Protein AF-A0A2H4ZWC8-F1 (afdb_monomer)

Organism: NCBI:txid1932004

Radius of gyration: 25.04 Å; Cα contacts (8 Å, |Δi|>4): 93; chains: 1; bounding box: 58×25×67 Å

Solvent-accessible surface area (backbone atoms only — not comparable to full-atom values): 5627 Å² total; per-residue (Å²): 129,86,67,78,44,64,12,76,54,41,57,45,76,25,59,72,97,57,54,49,80,46,71,48,96,91,66,53,76,45,40,30,54,40,69,72,51,50,54,38,49,75,70,70,50,60,41,65,83,33,82,88,24,53,38,16,68,62,44,61,66,51,61,54,48,55,50,54,53,52,53,51,54,49,54,51,55,50,54,54,51,53,52,56,50,52,54,52,51,53,56,51,59,65,72,77,111

Secondary structure (DSSP, 8-state):
-PPPEE-TTT-PEEPTT-SEEEE-TTS-EEEESSHHHHHHHHTT--GGG-TTSHHHHHHHHHHHHHHHHHHHHHHHHHHHHHHHHHHHHHHHHHHT-

pLDDT: mean 85.41, std 13.08, range [50.0, 97.75]

Structure (mmCIF, N/CA/C/O backbone):
data_AF-A0A2H4ZWC8-F1
#
_entry.id   AF-A0A2H4ZWC8-F1
#
loop_
_atom_site.group_PDB
_atom_site.id
_atom_site.type_symbol
_atom_site.label_atom_id
_atom_site.label_alt_id
_atom_site.label_comp_id
_atom_site.label_asym_id
_atom_site.label_entity_id
_atom_site.label_seq_id
_atom_site.pdbx_PDB_ins_code
_atom_site.Cartn_x
_atom_site.Cartn_y
_atom_site.Cartn_z
_atom_site.occupancy
_atom_site.B_iso_or_equiv
_atom_site.auth_seq_id
_atom_site.auth_comp_id
_atom_site.auth_asym_id
_atom_site.auth_atom_id
_atom_site.pdbx_PDB_model_num
ATOM 1 N N . MET A 1 1 ? -21.021 -13.542 10.421 1.00 79.56 1 MET A N 1
ATOM 2 C CA . MET A 1 1 ? -19.579 -13.767 10.653 1.00 79.56 1 MET A CA 1
ATOM 3 C C . MET A 1 1 ? -18.823 -12.536 10.191 1.00 79.56 1 MET A C 1
ATOM 5 O O . MET A 1 1 ? -19.201 -12.009 9.145 1.00 79.56 1 MET A O 1
ATOM 9 N N . PRO A 1 2 ? -17.843 -12.047 10.969 1.00 84.62 2 PRO A N 1
ATOM 10 C CA . PRO A 1 2 ? -16.973 -10.967 10.521 1.00 84.62 2 PRO A CA 1
ATOM 11 C C . PRO A 1 2 ? -16.168 -11.437 9.306 1.00 84.62 2 PRO A C 1
ATOM 13 O O . PRO A 1 2 ? -15.780 -12.601 9.232 1.00 84.62 2 PRO A O 1
ATOM 16 N N . ARG A 1 3 ? -15.993 -10.550 8.327 1.00 86.56 3 ARG A N 1
ATOM 17 C CA . ARG A 1 3 ? -15.181 -10.817 7.138 1.00 86.56 3 ARG A CA 1
ATOM 18 C C . ARG A 1 3 ? -13.787 -10.265 7.401 1.00 86.56 3 ARG A C 1
ATOM 20 O O . ARG A 1 3 ? -13.687 -9.093 7.755 1.00 86.56 3 ARG A O 1
ATOM 27 N N . THR A 1 4 ? -12.766 -11.093 7.237 1.00 90.38 4 THR A N 1
ATOM 28 C CA . THR A 1 4 ? -11.376 -10.638 7.177 1.00 90.38 4 THR A CA 1
ATOM 29 C C . THR A 1 4 ? -11.118 -10.011 5.808 1.00 90.38 4 THR A C 1
ATOM 31 O O . THR A 1 4 ? -11.765 -10.363 4.815 1.00 90.38 4 THR A O 1
ATOM 34 N N . ARG A 1 5 ? -10.240 -9.014 5.777 1.00 92.38 5 ARG A N 1
ATOM 35 C CA . ARG A 1 5 ? -9.756 -8.352 4.564 1.00 92.38 5 ARG A CA 1
ATOM 36 C C . ARG A 1 5 ? -8.259 -8.176 4.702 1.00 92.38 5 ARG A C 1
ATOM 38 O O . ARG A 1 5 ? -7.791 -7.988 5.817 1.00 92.38 5 ARG A O 1
ATOM 45 N N . GLU A 1 6 ? -7.552 -8.176 3.591 1.00 95.44 6 GLU A N 1
ATOM 46 C CA . GLU A 1 6 ? -6.128 -7.875 3.569 1.00 95.44 6 GLU A CA 1
ATOM 47 C C . GLU A 1 6 ? -5.891 -6.359 3.520 1.00 95.44 6 GLU A C 1
ATOM 49 O O . GLU A 1 6 ? -6.735 -5.591 3.051 1.00 95.44 6 GLU A O 1
ATOM 54 N N . CYS A 1 7 ? -4.759 -5.926 4.063 1.00 96.12 7 CYS A N 1
ATOM 55 C CA . CYS A 1 7 ? -4.245 -4.574 3.930 1.00 96.12 7 CYS A CA 1
ATOM 56 C C . CYS A 1 7 ? -3.625 -4.403 2.546 1.00 96.12 7 CYS A C 1
ATOM 58 O O . CYS A 1 7 ? -2.576 -4.981 2.276 1.00 96.12 7 CYS A O 1
ATOM 60 N N . ASP A 1 8 ? -4.199 -3.511 1.740 1.00 95.69 8 ASP A N 1
ATOM 61 C CA . ASP A 1 8 ? -3.736 -3.211 0.378 1.00 95.69 8 ASP A CA 1
ATOM 62 C C . ASP A 1 8 ? -2.318 -2.587 0.348 1.00 95.69 8 ASP A C 1
ATOM 64 O O . ASP A 1 8 ? -1.760 -2.360 -0.720 1.00 95.69 8 ASP A O 1
ATOM 68 N N . TYR A 1 9 ? -1.738 -2.264 1.514 1.00 96.06 9 TYR A N 1
ATOM 69 C CA . TYR A 1 9 ? -0.375 -1.747 1.640 1.00 96.06 9 TYR A CA 1
ATOM 70 C C . TYR A 1 9 ? 0.620 -2.807 2.103 1.00 96.06 9 TYR A C 1
ATOM 72 O O . TYR A 1 9 ? 1.571 -3.088 1.397 1.00 96.06 9 TYR A O 1
ATOM 80 N N . CYS A 1 10 ? 0.462 -3.365 3.308 1.00 94.75 10 CYS A N 1
ATOM 81 C CA . CYS A 1 10 ? 1.486 -4.244 3.879 1.00 94.75 10 CYS A CA 1
ATOM 82 C C . CYS A 1 10 ? 1.223 -5.742 3.689 1.00 94.75 10 CYS A C 1
ATOM 84 O O . CYS A 1 10 ? 2.047 -6.521 4.161 1.00 94.75 10 CYS A O 1
ATOM 86 N N . GLY A 1 11 ? 0.085 -6.138 3.106 1.00 93.69 11 GLY A N 1
ATOM 87 C CA . GLY A 1 11 ? -0.298 -7.542 2.898 1.00 93.69 11 GLY A CA 1
ATOM 88 C C . GLY A 1 11 ? -0.810 -8.280 4.144 1.00 93.69 11 GLY A C 1
ATOM 89 O O . GLY A 1 11 ? -1.164 -9.447 4.069 1.00 93.69 11 GLY A O 1
ATOM 90 N N . ALA A 1 12 ? -0.874 -7.621 5.305 1.00 93.81 12 ALA A N 1
ATOM 91 C CA . ALA A 1 12 ? -1.356 -8.242 6.542 1.00 93.81 12 ALA A CA 1
ATOM 92 C C . ALA A 1 12 ? -2.892 -8.228 6.647 1.00 93.81 12 ALA A C 1
ATOM 94 O O . ALA A 1 12 ? -3.542 -7.287 6.186 1.00 93.81 12 ALA A O 1
ATOM 95 N N . ASP A 1 13 ? -3.474 -9.201 7.352 1.00 95.06 13 ASP A N 1
ATOM 96 C CA . ASP A 1 13 ? -4.906 -9.219 7.672 1.00 95.06 13 ASP A CA 1
ATOM 97 C C . ASP A 1 13 ? -5.337 -8.004 8.520 1.00 95.06 13 ASP A C 1
ATOM 99 O O . ASP A 1 13 ? -4.729 -7.652 9.535 1.00 95.06 13 ASP A O 1
ATOM 103 N N . ILE A 1 14 ? -6.449 -7.381 8.130 1.00 95.19 14 ILE A N 1
ATOM 104 C CA . ILE A 1 14 ? -7.120 -6.310 8.867 1.00 95.19 14 ILE A CA 1
ATOM 105 C C . ILE A 1 14 ? -8.102 -6.928 9.865 1.00 95.19 14 ILE A C 1
ATOM 107 O O . ILE A 1 14 ? -9.088 -7.569 9.484 1.00 95.19 14 ILE A O 1
ATOM 111 N N . GLU A 1 15 ? -7.874 -6.658 11.153 1.00 92.38 15 GLU A N 1
ATOM 112 C CA . GLU A 1 15 ? -8.795 -7.036 12.226 1.00 92.38 15 GLU A CA 1
ATOM 113 C C . GLU A 1 15 ? -10.189 -6.415 11.984 1.00 92.38 15 GLU A C 1
ATOM 115 O O . GLU A 1 15 ? -10.304 -5.194 11.809 1.00 92.38 15 GLU A O 1
ATOM 120 N N . PRO A 1 16 ? -11.276 -7.208 11.988 1.00 93.88 16 PRO A N 1
ATOM 121 C CA . PRO A 1 16 ? -12.615 -6.709 11.700 1.00 93.88 16 PRO A CA 1
ATOM 122 C C .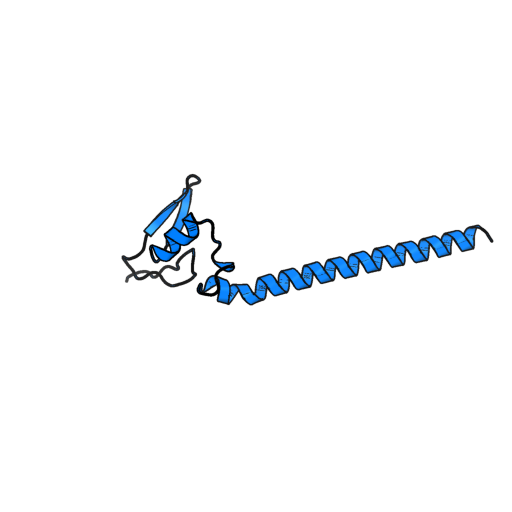 PRO A 1 16 ? -13.037 -5.543 12.606 1.00 93.88 16 PRO A C 1
ATOM 124 O O . PRO A 1 16 ? -13.038 -5.648 13.829 1.00 93.88 16 PRO A O 1
ATOM 127 N N . GLY A 1 17 ? -13.462 -4.433 11.997 1.00 92.12 17 GLY A N 1
ATOM 128 C CA . GLY A 1 17 ? -13.833 -3.211 12.724 1.00 92.12 17 GLY A CA 1
ATOM 129 C C . GLY A 1 17 ? -12.652 -2.294 13.067 1.00 92.12 17 GLY A C 1
ATOM 130 O O . GLY A 1 17 ? -12.850 -1.309 13.775 1.00 92.12 17 GLY A O 1
ATOM 131 N N . THR A 1 18 ? -11.460 -2.595 12.548 1.00 93.00 18 THR A N 1
ATOM 132 C CA . THR A 1 18 ? -10.243 -1.778 12.651 1.00 93.00 18 THR A CA 1
ATOM 133 C C . THR A 1 18 ? -9.771 -1.353 11.255 1.00 93.00 18 THR A C 1
ATOM 135 O O . THR A 1 18 ? -10.243 -1.873 10.243 1.00 93.00 18 THR A O 1
ATOM 138 N N . GLY A 1 19 ? -8.838 -0.402 11.203 1.00 93.88 19 GLY A N 1
ATOM 139 C CA . GLY A 1 19 ? -8.257 0.114 9.968 1.00 93.88 19 GLY A CA 1
ATOM 140 C C . GLY A 1 19 ? -9.026 1.295 9.377 1.00 93.88 19 GLY A C 1
ATOM 141 O O . GLY A 1 19 ? -10.065 1.714 9.896 1.00 93.88 19 GLY A O 1
ATOM 142 N N . THR A 1 20 ? -8.498 1.820 8.275 1.00 95.62 20 THR A N 1
ATOM 143 C CA . THR A 1 20 ? -9.048 2.977 7.558 1.00 95.62 20 THR A CA 1
ATOM 144 C C . THR A 1 20 ? -9.195 2.640 6.081 1.00 95.62 20 THR A C 1
ATOM 146 O O . THR A 1 20 ? -8.317 2.024 5.482 1.00 95.62 20 THR A O 1
ATOM 149 N N . MET A 1 21 ? -10.307 3.058 5.481 1.00 96.19 21 MET A N 1
ATOM 150 C CA . MET A 1 21 ? -10.517 2.997 4.037 1.00 96.19 21 MET A CA 1
ATOM 151 C C . MET A 1 21 ? -10.221 4.375 3.444 1.00 96.19 21 MET A C 1
ATOM 153 O O . MET A 1 21 ? -10.941 5.335 3.723 1.00 96.19 21 MET A O 1
ATOM 157 N N . PHE A 1 22 ? -9.178 4.465 2.627 1.00 96.94 22 PHE A N 1
ATOM 158 C CA . PHE A 1 22 ? -8.834 5.662 1.876 1.00 96.94 22 PHE A CA 1
ATOM 159 C C . PHE A 1 22 ? -9.393 5.563 0.458 1.00 96.94 22 PHE A C 1
ATOM 161 O O . PHE A 1 22 ? -9.163 4.577 -0.241 1.00 96.94 22 PHE A O 1
ATOM 168 N N . VAL A 1 23 ? -10.141 6.581 0.036 1.00 97.44 23 VAL A N 1
ATOM 169 C CA . VAL A 1 23 ? -10.700 6.664 -1.317 1.00 97.44 23 VAL A CA 1
ATOM 170 C C . VAL A 1 23 ? -9.939 7.738 -2.081 1.00 97.44 23 VAL A C 1
ATOM 172 O O . VAL A 1 23 ? -9.963 8.913 -1.711 1.00 97.44 23 VAL A O 1
ATOM 175 N N . HIS A 1 24 ? -9.266 7.319 -3.146 1.00 96.38 24 HIS A N 1
ATOM 176 C CA . HIS A 1 24 ? -8.506 8.180 -4.041 1.00 96.38 24 HIS A CA 1
ATOM 177 C C . HIS A 1 24 ? -9.435 9.038 -4.905 1.00 96.38 24 HIS A C 1
ATOM 179 O O . HIS A 1 24 ? -10.632 8.782 -5.046 1.00 96.38 24 HIS A O 1
ATOM 185 N N . LYS A 1 25 ? -8.878 10.084 -5.522 1.00 97.06 25 LYS A N 1
ATOM 186 C CA . LYS A 1 25 ? -9.643 11.027 -6.357 1.00 97.06 25 LYS A CA 1
ATOM 187 C C . LYS A 1 25 ? -10.243 10.376 -7.613 1.00 97.06 25 LYS A C 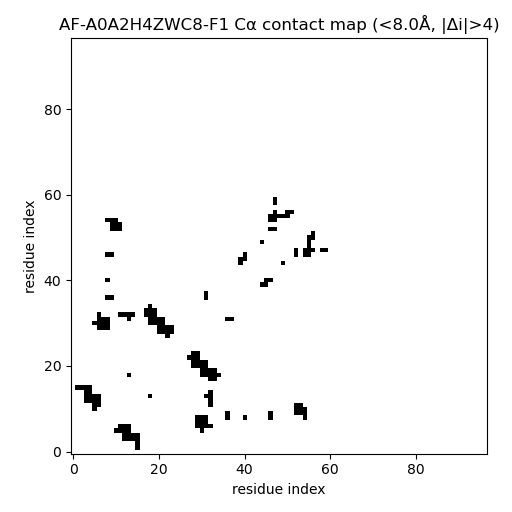1
ATOM 189 O O . LYS A 1 25 ? -11.260 10.849 -8.113 1.00 97.06 25 LYS A O 1
ATOM 194 N N . ASP A 1 26 ? -9.608 9.328 -8.121 1.00 96.62 26 ASP A N 1
ATOM 195 C CA . ASP A 1 26 ? -10.069 8.511 -9.249 1.00 96.62 26 ASP A CA 1
ATOM 196 C C . ASP A 1 26 ? -11.143 7.477 -8.852 1.00 96.62 26 ASP A C 1
ATOM 198 O O . ASP A 1 26 ? -11.753 6.859 -9.723 1.00 96.62 26 ASP A O 1
ATOM 202 N N . GLY A 1 27 ? -11.421 7.330 -7.553 1.00 96.00 27 GLY A N 1
ATOM 203 C CA . GLY A 1 27 ? -12.362 6.358 -7.004 1.00 96.00 27 GLY A CA 1
ATOM 204 C C . GLY A 1 27 ? -11.730 5.020 -6.613 1.00 96.00 27 GLY A C 1
ATOM 205 O O . GLY A 1 27 ? -12.446 4.159 -6.096 1.00 96.00 27 GLY A O 1
ATOM 206 N N . ALA A 1 28 ? -10.418 4.832 -6.803 1.00 96.50 28 ALA A N 1
ATOM 207 C CA . ALA A 1 28 ? -9.718 3.672 -6.266 1.00 96.50 28 ALA A CA 1
ATOM 208 C C . ALA A 1 28 ? -9.797 3.674 -4.732 1.00 96.50 28 ALA A C 1
ATOM 210 O O . ALA A 1 28 ? -9.843 4.723 -4.090 1.00 96.50 28 ALA A O 1
ATOM 211 N N . THR A 1 29 ? -9.848 2.489 -4.129 1.00 96.94 29 THR A N 1
ATOM 212 C CA . THR A 1 29 ? -9.970 2.336 -2.676 1.00 96.94 29 THR A CA 1
ATOM 213 C C . THR A 1 29 ? -8.788 1.544 -2.148 1.00 96.94 29 THR A C 1
ATOM 215 O O . THR A 1 29 ? -8.502 0.471 -2.667 1.00 96.94 29 THR A O 1
ATOM 218 N N . THR A 1 30 ? -8.149 2.054 -1.100 1.00 96.62 30 THR A N 1
ATOM 219 C CA . THR A 1 30 ? -7.041 1.403 -0.394 1.00 96.62 30 THR A CA 1
ATOM 220 C C . THR A 1 30 ? -7.426 1.223 1.071 1.00 96.62 30 THR A C 1
ATOM 222 O O . THR A 1 30 ? -7.815 2.177 1.746 1.00 96.62 30 THR A O 1
ATOM 225 N N . HIS A 1 31 ? -7.345 -0.001 1.575 1.00 97.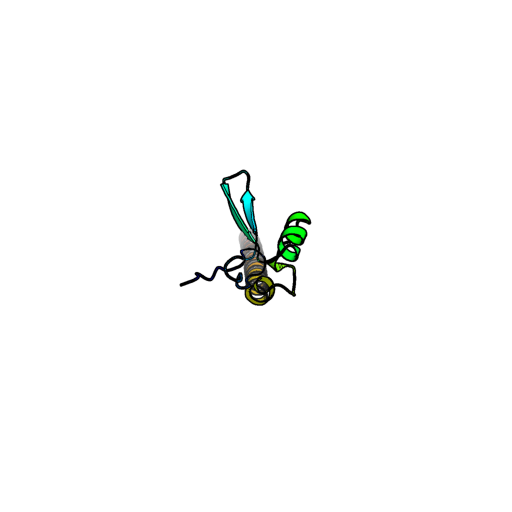00 31 HIS A N 1
ATOM 226 C CA . HIS A 1 31 ? -7.613 -0.365 2.958 1.00 97.00 31 HIS A CA 1
ATOM 227 C C . HIS A 1 31 ? -6.295 -0.490 3.71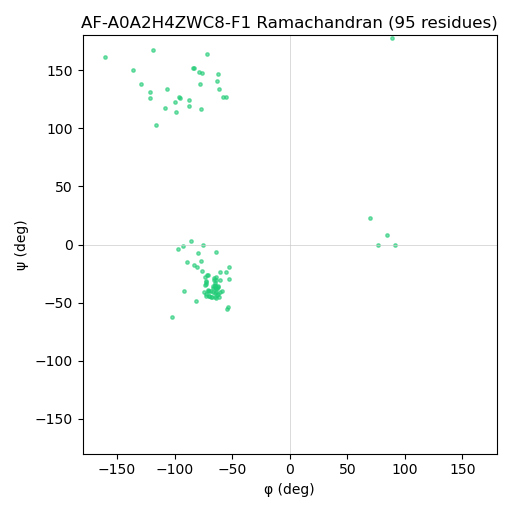3 1.00 97.00 31 HIS A C 1
ATOM 229 O O . HIS A 1 31 ? -5.439 -1.305 3.377 1.00 97.00 31 HIS A O 1
ATOM 235 N N . PHE A 1 32 ? -6.158 0.286 4.781 1.00 97.38 32 PHE A N 1
ATOM 236 C CA . PHE A 1 32 ? -4.997 0.256 5.655 1.00 97.38 32 PHE A CA 1
ATOM 237 C C . PHE A 1 32 ? -5.339 -0.425 6.977 1.00 97.38 32 PHE A C 1
ATOM 239 O O . PHE A 1 32 ? -6.338 -0.092 7.616 1.00 97.38 32 PHE A O 1
ATOM 246 N N . CYS A 1 33 ? -4.477 -1.333 7.438 1.00 96.69 33 CYS A N 1
ATOM 247 C CA . CYS A 1 33 ? -4.622 -1.964 8.753 1.00 96.69 33 CYS A CA 1
ATOM 248 C C . CYS A 1 33 ? -4.308 -1.005 9.915 1.00 96.69 33 CYS A C 1
ATOM 250 O O . CYS A 1 33 ? -4.791 -1.199 11.030 1.00 96.69 33 CYS A O 1
ATOM 252 N N . SER A 1 34 ? -3.474 0.016 9.679 1.00 96.31 34 SER A N 1
ATOM 253 C CA . SER A 1 34 ? -2.977 0.926 10.712 1.00 96.31 34 SER A CA 1
ATOM 254 C C . SER A 1 34 ? -2.443 2.240 10.140 1.00 96.31 34 SER A C 1
ATOM 256 O O . SER A 1 34 ? -1.995 2.300 8.992 1.00 96.31 34 SER A O 1
ATOM 258 N N . SER A 1 35 ? -2.340 3.249 11.009 1.00 96.50 35 SER A N 1
ATOM 259 C CA . SER A 1 35 ? -1.740 4.548 10.683 1.00 96.50 35 SER A CA 1
ATOM 260 C C . SER A 1 35 ? -0.278 4.454 10.257 1.00 96.50 35 SER A C 1
ATOM 262 O O . SER A 1 35 ? 0.208 5.316 9.532 1.00 96.50 35 SER A O 1
ATOM 264 N N . LYS A 1 36 ? 0.452 3.403 10.652 1.00 96.88 36 LYS A N 1
ATOM 265 C CA . LYS A 1 36 ? 1.815 3.168 10.155 1.00 96.88 36 LYS A CA 1
ATOM 266 C C . LYS A 1 36 ? 1.822 2.997 8.633 1.00 96.88 36 LYS A C 1
ATOM 268 O O . LYS A 1 36 ? 2.728 3.513 7.984 1.00 96.88 36 LYS A O 1
ATOM 273 N N . CYS A 1 37 ? 0.839 2.286 8.083 1.00 97.06 37 CYS A N 1
ATOM 274 C CA . CYS A 1 37 ? 0.735 2.065 6.643 1.00 97.06 37 CYS A CA 1
ATOM 275 C C . CYS A 1 37 ? 0.293 3.345 5.928 1.00 97.06 37 CYS A C 1
ATOM 277 O O . CYS A 1 37 ? 0.941 3.733 4.964 1.00 97.06 37 CYS A O 1
ATOM 279 N N . GLU A 1 38 ? -0.706 4.047 6.474 1.00 97.19 38 GLU A N 1
ATOM 280 C CA . GLU A 1 38 ? -1.173 5.346 5.958 1.00 97.19 38 GLU A CA 1
ATOM 281 C C . GLU A 1 38 ? -0.005 6.338 5.837 1.00 97.19 38 GLU A C 1
ATOM 283 O O . GLU A 1 38 ? 0.301 6.822 4.754 1.00 97.19 38 GLU A O 1
ATOM 288 N N . ASN A 1 39 ? 0.750 6.539 6.922 1.00 97.75 39 ASN A N 1
ATOM 289 C CA . ASN A 1 39 ? 1.864 7.485 6.923 1.00 97.75 39 ASN A CA 1
ATOM 290 C C . ASN A 1 39 ? 3.004 7.079 5.974 1.00 97.75 39 ASN A C 1
ATOM 292 O O . ASN A 1 39 ? 3.674 7.953 5.435 1.00 97.75 39 ASN A O 1
ATOM 296 N N . ASN A 1 40 ? 3.285 5.784 5.776 1.00 96.75 40 ASN A N 1
ATOM 297 C CA . ASN A 1 40 ? 4.323 5.401 4.810 1.00 96.75 40 ASN A CA 1
ATOM 298 C C . ASN A 1 40 ? 3.846 5.590 3.362 1.00 96.75 40 ASN A C 1
ATOM 300 O O . ASN A 1 40 ? 4.651 6.016 2.535 1.00 96.75 40 ASN A O 1
ATOM 304 N N . ALA A 1 41 ? 2.561 5.357 3.079 1.00 95.81 41 ALA A N 1
ATOM 305 C CA . ALA A 1 41 ? 1.967 5.686 1.788 1.00 95.81 41 ALA A CA 1
ATOM 306 C C . ALA A 1 41 ? 2.003 7.204 1.522 1.00 95.81 41 ALA A C 1
ATOM 308 O O . ALA A 1 41 ? 2.426 7.621 0.447 1.00 95.81 41 ALA A O 1
ATOM 309 N N . ASP A 1 42 ? 1.683 8.032 2.522 1.00 96.25 42 ASP A N 1
ATOM 310 C CA . ASP A 1 42 ? 1.755 9.499 2.423 1.00 96.25 42 ASP A CA 1
ATOM 311 C C . ASP A 1 42 ? 3.186 10.017 2.201 1.00 96.25 42 ASP A C 1
ATOM 313 O O . ASP A 1 42 ? 3.398 11.042 1.552 1.00 96.25 42 ASP A O 1
ATOM 317 N N . LEU A 1 43 ? 4.190 9.299 2.716 1.00 96.56 43 LEU A N 1
ATOM 318 C CA . LEU A 1 43 ? 5.608 9.574 2.460 1.00 96.56 43 LEU A CA 1
ATOM 319 C C . LEU A 1 43 ? 6.071 9.126 1.062 1.00 96.56 43 LEU A C 1
ATOM 321 O O . LEU A 1 43 ? 7.249 9.293 0.745 1.00 96.56 43 LEU A O 1
ATOM 325 N N . GLY A 1 44 ? 5.188 8.544 0.245 1.00 94.38 44 GLY A N 1
ATOM 326 C CA . GLY A 1 44 ? 5.515 8.027 -1.083 1.00 94.38 44 GLY A CA 1
ATOM 327 C C . GLY A 1 44 ? 6.391 6.775 -1.055 1.00 94.38 44 GLY A C 1
ATOM 328 O O . GLY A 1 44 ? 7.102 6.507 -2.017 1.00 94.38 44 GLY A O 1
ATOM 329 N N . ARG A 1 45 ? 6.394 6.022 0.054 1.00 95.25 45 ARG A N 1
ATOM 330 C CA . ARG A 1 45 ? 7.140 4.762 0.152 1.00 95.25 45 ARG A CA 1
ATOM 331 C C . ARG A 1 45 ? 6.281 3.620 -0.355 1.00 95.25 45 ARG A C 1
ATOM 333 O O . ARG A 1 45 ? 5.198 3.370 0.175 1.00 95.25 45 ARG A O 1
ATOM 340 N N . GLU A 1 46 ? 6.803 2.892 -1.324 1.00 93.50 46 GLU A N 1
ATOM 341 C CA . GLU A 1 46 ? 6.163 1.689 -1.843 1.00 93.50 46 GLU A CA 1
ATOM 342 C C . GLU A 1 46 ? 6.391 0.511 -0.893 1.00 93.50 46 GLU A C 1
ATOM 344 O O . GLU A 1 46 ? 7.490 0.338 -0.365 1.00 93.50 46 GLU A O 1
ATOM 349 N N . ALA A 1 47 ? 5.354 -0.295 -0.664 1.00 93.25 47 ALA A N 1
ATOM 350 C CA . ALA A 1 47 ? 5.408 -1.380 0.309 1.00 93.25 47 ALA A CA 1
ATOM 351 C C . ALA A 1 47 ? 6.432 -2.465 -0.049 1.00 93.25 47 ALA A C 1
ATOM 353 O O . ALA A 1 47 ? 7.182 -2.879 0.830 1.00 93.25 47 ALA A O 1
ATOM 354 N N . ARG A 1 48 ? 6.535 -2.838 -1.333 1.00 91.31 48 ARG A N 1
ATOM 355 C CA . ARG A 1 48 ? 7.531 -3.795 -1.857 1.00 91.31 48 ARG A CA 1
ATOM 356 C C . ARG A 1 48 ? 8.979 -3.450 -1.496 1.00 91.31 48 ARG A C 1
ATOM 358 O O . ARG A 1 48 ? 9.782 -4.332 -1.241 1.00 91.31 48 ARG A O 1
ATOM 365 N N . ASN A 1 49 ? 9.284 -2.162 -1.335 1.00 90.31 49 ASN A N 1
ATOM 366 C CA . ASN A 1 49 ? 10.621 -1.683 -0.978 1.00 90.31 49 ASN A CA 1
ATOM 367 C C . ASN A 1 49 ? 10.885 -1.679 0.541 1.00 90.31 49 ASN A C 1
ATOM 369 O O . ASN A 1 49 ? 11.917 -1.189 1.001 1.00 90.31 49 ASN A O 1
ATOM 373 N N . LEU A 1 50 ? 9.936 -2.151 1.354 1.00 91.81 50 LEU A N 1
ATOM 374 C CA . LEU A 1 50 ? 10.015 -2.144 2.811 1.00 91.81 50 LEU A CA 1
ATOM 375 C C . LEU A 1 50 ? 10.024 -3.577 3.351 1.00 91.81 50 LEU A C 1
ATOM 377 O O . LEU A 1 50 ? 8.966 -4.177 3.527 1.00 91.81 50 LEU A O 1
ATOM 381 N N . GLU A 1 51 ? 11.200 -4.063 3.756 1.00 90.19 51 GLU A N 1
ATOM 382 C CA . GLU A 1 51 ? 11.461 -5.435 4.253 1.00 90.19 51 GLU A CA 1
ATOM 383 C C . GLU A 1 51 ? 10.544 -5.917 5.398 1.00 90.19 51 GLU A C 1
ATOM 385 O O . GLU A 1 51 ? 10.459 -7.109 5.709 1.00 90.19 51 GLU A O 1
ATOM 390 N N . TRP A 1 52 ? 9.893 -4.991 6.109 1.00 91.44 52 TRP A N 1
ATOM 391 C CA . TRP A 1 52 ? 8.989 -5.334 7.206 1.00 91.44 52 TRP A CA 1
ATOM 392 C C . TRP A 1 52 ? 7.577 -5.700 6.741 1.00 91.44 52 TRP A C 1
ATOM 394 O O . TRP A 1 52 ? 6.836 -6.261 7.552 1.00 91.44 52 TRP A O 1
ATOM 404 N N . THR A 1 53 ? 7.201 -5.342 5.510 1.00 93.56 53 THR A N 1
ATOM 405 C CA . THR A 1 53 ? 5.888 -5.649 4.934 1.00 93.56 53 THR A CA 1
ATOM 406 C C . THR A 1 53 ? 5.849 -7.091 4.450 1.00 93.56 53 THR A C 1
ATOM 408 O O . THR A 1 53 ? 6.870 -7.646 4.045 1.00 93.56 53 THR A O 1
ATOM 411 N N . ASP A 1 54 ? 4.674 -7.709 4.513 1.00 90.81 54 ASP A N 1
ATOM 412 C CA . ASP A 1 54 ? 4.507 -9.076 4.028 1.00 90.81 54 ASP A CA 1
ATOM 413 C C . ASP A 1 54 ? 4.515 -9.109 2.496 1.00 90.81 54 ASP A C 1
ATOM 415 O O . ASP A 1 54 ? 5.034 -10.060 1.925 1.00 90.81 54 ASP A O 1
ATOM 419 N N . THR A 1 55 ? 4.091 -8.016 1.848 1.00 89.19 55 THR A N 1
ATOM 420 C CA . THR A 1 55 ? 4.270 -7.776 0.408 1.00 89.19 55 THR A CA 1
ATOM 421 C C . THR A 1 55 ? 5.739 -7.889 -0.002 1.00 89.19 55 THR A C 1
ATOM 423 O O . THR A 1 55 ? 6.077 -8.744 -0.802 1.00 89.19 55 THR A O 1
ATOM 426 N N . ALA A 1 56 ? 6.654 -7.138 0.625 1.00 87.94 56 ALA A N 1
ATOM 427 C CA . ALA A 1 56 ? 8.083 -7.223 0.295 1.00 87.94 56 ALA A CA 1
ATOM 428 C C . ALA A 1 56 ? 8.685 -8.619 0.523 1.00 87.94 56 ALA A C 1
ATOM 430 O O . ALA A 1 56 ? 9.620 -9.018 -0.160 1.00 87.94 56 ALA A O 1
ATOM 431 N N . ARG A 1 57 ? 8.170 -9.376 1.500 1.00 83.25 57 ARG A N 1
ATOM 432 C CA . ARG A 1 57 ? 8.619 -10.755 1.747 1.00 83.25 57 ARG A CA 1
ATOM 433 C C . ARG A 1 57 ? 8.070 -11.756 0.732 1.00 83.25 57 ARG A C 1
ATOM 435 O O . ARG A 1 57 ? 8.654 -12.828 0.609 1.00 83.25 57 ARG A O 1
ATOM 442 N N . GLY A 1 58 ? 6.954 -11.436 0.079 1.00 70.38 58 GLY A N 1
ATOM 443 C CA . GLY A 1 58 ? 6.374 -12.213 -1.013 1.00 70.38 58 GLY A CA 1
ATOM 444 C C . GLY A 1 58 ? 7.053 -11.917 -2.350 1.00 70.38 58 GLY A C 1
ATOM 445 O O . GLY A 1 58 ? 7.501 -12.850 -3.005 1.00 70.38 58 GLY A O 1
ATOM 446 N N . ASP A 1 59 ? 7.206 -10.632 -2.682 1.00 56.00 59 ASP A N 1
ATOM 447 C CA . ASP A 1 59 ? 7.726 -10.134 -3.966 1.00 56.00 59 ASP A CA 1
ATOM 448 C C . ASP A 1 59 ? 9.253 -10.226 -4.124 1.00 56.00 59 ASP A C 1
ATOM 450 O O . ASP A 1 59 ? 9.756 -10.097 -5.236 1.00 56.00 59 ASP A O 1
ATOM 454 N N . ALA A 1 60 ? 10.024 -10.461 -3.051 1.00 52.81 60 ALA A N 1
ATOM 455 C CA . ALA A 1 60 ? 11.491 -10.521 -3.142 1.00 52.81 60 ALA A CA 1
ATOM 456 C C . ALA A 1 60 ? 12.006 -11.547 -4.172 1.00 52.81 60 ALA A C 1
ATOM 458 O O . ALA A 1 60 ? 13.117 -11.394 -4.656 1.00 52.81 60 ALA A O 1
ATOM 459 N N . GLY A 1 61 ? 11.215 -12.571 -4.509 1.00 50.00 61 GLY A N 1
ATOM 460 C CA . GLY A 1 61 ? 11.564 -13.534 -5.557 1.00 50.00 61 GLY A CA 1
ATOM 461 C C . GLY A 1 61 ? 11.106 -13.158 -6.971 1.00 50.00 61 GLY A C 1
ATOM 462 O O . GLY A 1 61 ? 11.567 -13.782 -7.918 1.00 50.00 61 GLY A O 1
ATOM 463 N N . GLU A 1 62 ? 10.201 -12.189 -7.128 1.00 54.25 62 GLU A N 1
ATOM 464 C CA . GLU A 1 62 ? 9.637 -11.785 -8.426 1.00 54.25 62 GLU A CA 1
ATOM 465 C C . GLU A 1 62 ? 10.449 -10.643 -9.058 1.00 54.25 62 GLU A C 1
ATOM 467 O O . GLU A 1 62 ? 10.743 -10.705 -10.245 1.00 54.25 62 GLU A O 1
ATOM 472 N N . ASP A 1 63 ? 10.902 -9.664 -8.265 1.00 55.03 63 ASP A N 1
ATOM 473 C CA . ASP A 1 63 ? 11.783 -8.575 -8.735 1.00 55.03 63 ASP A CA 1
ATOM 474 C C . ASP A 1 63 ? 13.179 -9.099 -9.144 1.00 55.03 63 ASP A C 1
ATOM 476 O O . ASP A 1 63 ? 13.774 -8.616 -10.106 1.00 55.03 63 ASP A O 1
ATOM 480 N N . GLU A 1 64 ? 13.708 -10.110 -8.437 1.00 59.25 64 GLU A N 1
ATOM 481 C CA . GLU A 1 64 ? 14.972 -10.764 -8.816 1.00 59.25 64 GLU A CA 1
ATOM 482 C C . GLU A 1 64 ? 14.822 -11.562 -10.117 1.00 59.25 64 GLU A C 1
ATOM 484 O O . GLU A 1 64 ? 15.702 -11.494 -10.970 1.00 59.25 64 GLU A O 1
ATOM 489 N N . ALA A 1 65 ? 13.690 -12.250 -10.302 1.00 58.53 65 ALA A N 1
ATOM 490 C CA . ALA A 1 65 ? 13.399 -12.965 -11.541 1.00 58.53 65 ALA A CA 1
ATOM 491 C C . ALA A 1 65 ? 13.260 -11.995 -12.725 1.00 58.53 65 ALA A C 1
ATOM 493 O O . ALA A 1 65 ? 13.910 -12.223 -13.743 1.00 58.53 65 ALA A O 1
ATOM 494 N N . GLU A 1 66 ? 12.525 -10.885 -12.546 1.00 67.81 66 GLU A N 1
ATOM 495 C CA . GLU A 1 66 ? 12.332 -9.854 -13.579 1.00 67.81 66 GLU A CA 1
ATOM 496 C C . GLU A 1 66 ? 13.655 -9.187 -13.981 1.00 67.81 66 GLU A C 1
ATOM 498 O O . 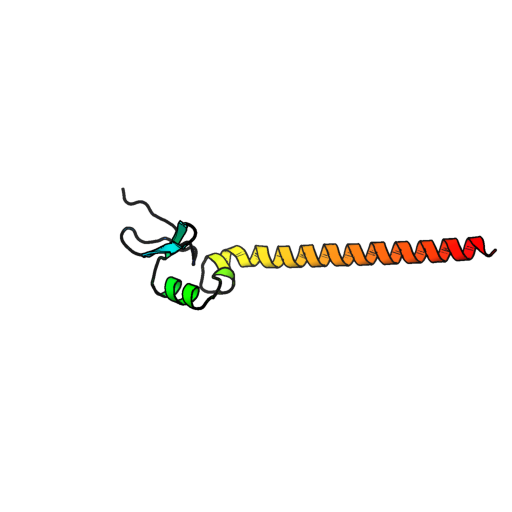GLU A 1 66 ? 13.898 -8.903 -15.154 1.00 67.81 66 GLU A O 1
ATOM 503 N N . ALA A 1 67 ? 14.561 -8.978 -13.026 1.00 67.25 67 ALA A N 1
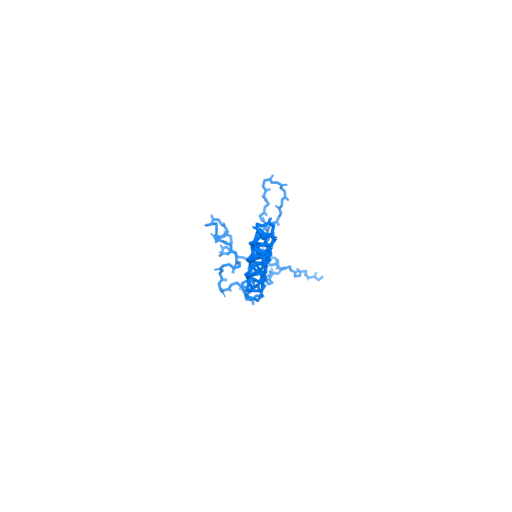ATOM 504 C CA . ALA A 1 67 ? 15.898 -8.491 -13.332 1.00 67.25 67 ALA A CA 1
ATOM 505 C C . ALA A 1 67 ? 16.723 -9.533 -14.108 1.00 67.25 67 ALA A C 1
ATOM 507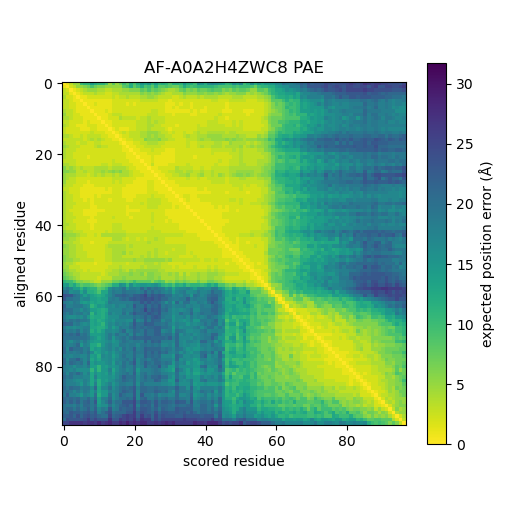 O O . ALA A 1 67 ? 17.352 -9.188 -15.105 1.00 67.25 67 ALA A O 1
ATOM 508 N N . GLU A 1 68 ? 16.707 -10.803 -13.692 1.00 71.44 68 GLU A N 1
ATOM 509 C CA . GLU A 1 68 ? 17.447 -11.873 -14.373 1.00 71.44 68 GLU A CA 1
ATOM 510 C C . GLU A 1 68 ? 16.960 -12.107 -15.814 1.00 71.44 68 GLU A C 1
ATOM 512 O O . GLU A 1 68 ? 17.777 -12.343 -16.705 1.00 71.44 68 GLU A O 1
ATOM 517 N N . GLU A 1 69 ? 15.654 -12.015 -16.075 1.00 73.56 69 GLU A N 1
ATOM 518 C CA . GLU A 1 69 ? 15.094 -12.169 -17.424 1.00 73.56 69 GLU A CA 1
ATOM 519 C C . GLU A 1 69 ? 15.382 -10.971 -18.343 1.00 73.56 69 GLU A C 1
ATOM 521 O O . GLU A 1 69 ? 15.617 -11.173 -19.533 1.00 73.56 69 GLU A O 1
ATOM 526 N N . VAL A 1 70 ? 15.460 -9.746 -17.811 1.00 82.25 70 VAL A N 1
ATOM 527 C CA . VAL A 1 70 ? 15.868 -8.559 -18.589 1.00 82.25 70 VAL A CA 1
ATOM 528 C C . VAL A 1 70 ? 17.355 -8.599 -18.945 1.00 82.25 70 VAL A C 1
ATOM 530 O O . VAL A 1 70 ? 17.729 -8.243 -20.061 1.00 82.25 70 VAL A O 1
ATOM 533 N N . GLU A 1 71 ? 18.209 -9.047 -18.025 1.00 80.50 71 GLU A N 1
ATOM 534 C CA . GLU A 1 71 ? 19.643 -9.211 -18.292 1.00 80.50 71 GLU A CA 1
ATOM 535 C C . GLU A 1 71 ? 19.889 -10.326 -19.325 1.00 80.50 71 GLU A C 1
ATOM 537 O O . GLU A 1 71 ? 20.743 -10.178 -20.195 1.00 80.50 71 GLU A O 1
ATOM 542 N N . ALA A 1 72 ? 19.108 -11.413 -19.288 1.00 82.44 72 ALA A N 1
ATOM 543 C CA . ALA A 1 72 ? 19.185 -12.483 -20.284 1.00 82.44 72 ALA A CA 1
ATOM 544 C C . ALA A 1 72 ? 18.741 -12.035 -21.690 1.00 82.44 72 ALA A C 1
ATOM 546 O O . ALA A 1 72 ? 19.391 -12.395 -22.669 1.00 82.44 72 ALA A O 1
ATOM 547 N N . ASP A 1 73 ? 17.669 -11.241 -21.795 1.00 85.06 73 ASP A N 1
ATOM 548 C CA . ASP A 1 73 ? 17.195 -10.678 -23.072 1.00 85.06 73 ASP A CA 1
ATOM 549 C C . ASP A 1 73 ? 18.223 -9.693 -23.662 1.00 85.06 73 ASP A C 1
ATOM 551 O O . ASP A 1 73 ? 18.450 -9.664 -24.870 1.00 85.06 73 ASP A O 1
ATOM 555 N N . ALA A 1 74 ? 18.917 -8.936 -22.802 1.00 85.62 74 ALA A N 1
ATOM 556 C CA . ALA A 1 74 ? 19.991 -8.041 -23.219 1.00 85.62 74 ALA A CA 1
ATOM 557 C C . ALA A 1 74 ? 21.228 -8.796 -23.740 1.00 85.62 74 ALA A C 1
ATOM 559 O O . ALA A 1 74 ? 21.754 -8.424 -24.785 1.00 85.62 74 ALA A O 1
ATOM 560 N N . ASP A 1 75 ? 21.672 -9.853 -23.052 1.00 86.94 75 ASP A N 1
ATOM 561 C CA . ASP A 1 75 ? 22.825 -10.667 -23.476 1.00 86.94 75 ASP A CA 1
ATOM 562 C C . ASP A 1 75 ? 22.533 -11.389 -24.810 1.00 86.94 75 ASP A C 1
ATOM 564 O O . ASP A 1 75 ? 23.391 -11.449 -25.691 1.00 86.94 75 ASP A O 1
ATOM 568 N N . GLU A 1 76 ? 21.292 -11.859 -25.017 1.00 86.25 76 GLU A N 1
ATOM 569 C CA . GLU A 1 76 ? 20.855 -12.436 -26.299 1.00 86.25 76 GLU A CA 1
ATOM 570 C C . GLU A 1 76 ? 20.866 -11.388 -27.429 1.00 86.25 76 GLU A C 1
ATOM 572 O O . GLU A 1 76 ? 21.370 -11.671 -28.520 1.00 86.25 76 GLU A O 1
ATOM 577 N N . ALA A 1 77 ? 20.404 -10.164 -27.141 1.00 88.31 77 ALA A N 1
ATOM 578 C CA . ALA A 1 77 ? 20.397 -9.045 -28.083 1.00 88.31 77 ALA A CA 1
ATOM 579 C C . ALA A 1 77 ? 21.801 -8.577 -28.501 1.00 88.31 77 ALA A C 1
ATOM 581 O O . ALA A 1 77 ? 22.009 -8.152 -29.644 1.00 88.31 77 ALA A O 1
ATOM 582 N N . GLU A 1 78 ? 22.776 -8.638 -27.593 1.00 87.12 78 GLU A N 1
ATOM 583 C CA . GLU A 1 78 ? 24.173 -8.366 -27.935 1.00 87.12 78 GLU A CA 1
ATOM 584 C C . GLU A 1 78 ? 24.741 -9.492 -28.816 1.00 87.12 78 GLU A C 1
ATOM 586 O O . GLU A 1 78 ? 25.279 -9.188 -29.888 1.00 87.12 78 GLU A O 1
ATOM 591 N N . ALA A 1 79 ? 24.476 -10.760 -28.463 1.00 87.75 79 ALA A N 1
ATOM 592 C CA . ALA A 1 79 ? 24.918 -11.956 -29.194 1.00 87.75 79 ALA A CA 1
ATOM 593 C C . ALA A 1 79 ? 24.426 -12.018 -30.650 1.00 87.75 79 ALA A C 1
ATOM 595 O O . ALA A 1 79 ? 25.164 -12.417 -31.559 1.00 87.75 79 ALA A O 1
ATOM 596 N N . GLU A 1 80 ? 23.181 -11.621 -30.908 1.00 86.81 80 GLU A N 1
ATOM 597 C CA . GLU A 1 80 ? 22.644 -11.563 -32.271 1.00 86.81 80 GLU A CA 1
ATOM 598 C C . GLU A 1 80 ? 23.225 -10.396 -33.086 1.00 86.81 80 GLU A C 1
ATOM 600 O O . GLU A 1 80 ? 23.448 -10.534 -34.293 1.00 86.81 80 GLU A O 1
ATOM 605 N N . ALA A 1 81 ? 23.520 -9.263 -32.442 1.00 87.38 81 ALA A N 1
ATOM 606 C CA . ALA A 1 81 ? 24.100 -8.099 -33.104 1.00 87.38 81 ALA A CA 1
ATOM 607 C C . ALA A 1 81 ? 25.562 -8.336 -33.509 1.00 87.38 81 ALA A C 1
ATOM 609 O O . ALA A 1 81 ? 25.972 -7.930 -34.599 1.00 87.38 81 ALA A O 1
ATOM 610 N N . GLU A 1 82 ? 26.343 -9.005 -32.660 1.00 85.44 82 GLU A N 1
ATOM 611 C CA . GLU A 1 82 ? 27.731 -9.363 -32.960 1.00 85.44 82 GLU A CA 1
ATOM 612 C C . GLU A 1 82 ? 27.834 -10.459 -34.028 1.00 85.44 82 GLU A C 1
ATOM 614 O O . GLU A 1 82 ? 28.645 -10.322 -34.943 1.00 85.44 82 GLU A O 1
ATOM 619 N N . ALA A 1 83 ? 26.952 -11.464 -34.011 1.00 85.69 83 ALA A N 1
ATOM 620 C CA . ALA A 1 83 ? 26.878 -12.458 -35.083 1.00 85.69 83 ALA A CA 1
ATOM 621 C C . ALA A 1 83 ? 26.510 -11.825 -36.439 1.00 85.69 83 ALA A C 1
ATOM 623 O O . ALA A 1 83 ? 27.124 -12.131 -37.456 1.00 85.69 83 ALA A O 1
ATOM 624 N N . ALA A 1 84 ? 25.549 -10.896 -36.465 1.00 83.94 84 ALA A N 1
ATOM 625 C CA . ALA A 1 84 ? 25.178 -10.193 -37.694 1.00 83.94 84 ALA A CA 1
ATOM 626 C C . ALA A 1 84 ? 26.299 -9.287 -38.237 1.00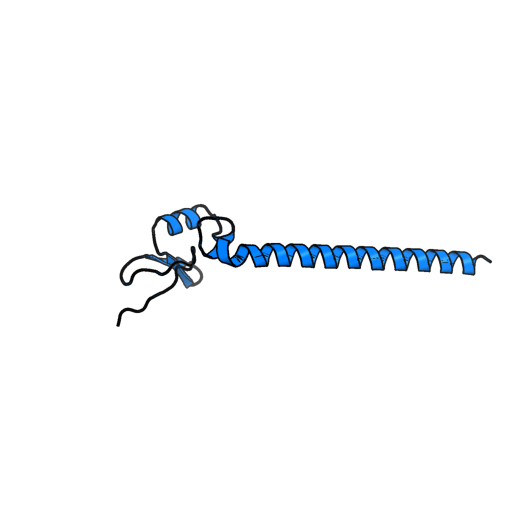 83.94 84 ALA A C 1
ATOM 628 O O . ALA A 1 84 ? 26.362 -9.044 -39.443 1.00 83.94 84 ALA A O 1
ATOM 629 N N . ALA A 1 85 ? 27.163 -8.763 -37.363 1.00 83.38 85 ALA A N 1
ATOM 630 C CA . ALA A 1 85 ? 28.317 -7.967 -37.765 1.00 83.38 85 ALA A CA 1
ATOM 631 C C . ALA A 1 85 ? 29.444 -8.832 -38.351 1.00 83.38 85 ALA A C 1
ATOM 633 O O . ALA A 1 85 ? 30.033 -8.429 -39.350 1.00 83.38 85 ALA A O 1
ATOM 634 N N . ASP A 1 86 ? 29.709 -10.001 -37.760 1.00 82.00 86 ASP A N 1
ATOM 635 C CA . ASP A 1 86 ? 30.721 -10.960 -38.232 1.00 82.00 86 ASP A CA 1
ATOM 636 C C . ASP A 1 86 ? 30.353 -11.505 -39.624 1.00 82.00 86 ASP A C 1
ATOM 638 O O . ASP A 1 86 ? 31.151 -11.429 -40.553 1.00 82.00 86 ASP A O 1
ATOM 642 N N . GLU A 1 87 ? 29.089 -11.900 -39.818 1.00 77.12 87 GLU A N 1
ATOM 643 C CA . GLU A 1 87 ? 28.582 -12.372 -41.117 1.00 77.12 87 GLU A CA 1
ATOM 644 C C . GLU A 1 87 ? 28.657 -11.274 -42.198 1.00 77.12 87 GLU A C 1
ATOM 646 O O . GLU A 1 87 ? 28.935 -11.552 -43.363 1.00 77.12 87 GLU A O 1
ATOM 651 N N . ALA A 1 88 ? 28.434 -10.006 -41.832 1.00 77.38 88 ALA A N 1
ATOM 652 C CA . ALA A 1 88 ? 28.530 -8.886 -42.768 1.00 77.38 88 ALA A CA 1
ATOM 653 C C . ALA A 1 88 ? 29.980 -8.546 -43.160 1.00 77.38 88 ALA A C 1
ATOM 655 O O . ALA A 1 88 ? 30.206 -8.072 -44.277 1.00 77.38 88 ALA A O 1
ATOM 656 N N . ASP A 1 89 ? 30.943 -8.755 -42.258 1.00 76.94 89 ASP A N 1
ATOM 657 C CA . ASP A 1 89 ? 32.375 -8.613 -42.545 1.00 76.94 89 ASP A CA 1
ATOM 658 C C . ASP A 1 89 ? 32.839 -9.743 -43.479 1.00 76.94 89 ASP A C 1
ATOM 660 O O . ASP A 1 89 ? 33.454 -9.467 -44.509 1.00 76.94 89 ASP A O 1
ATOM 664 N N . GLU A 1 90 ? 32.414 -10.987 -43.218 1.00 72.44 90 GLU A N 1
ATOM 665 C CA . GLU A 1 90 ? 32.701 -12.151 -44.072 1.00 72.44 90 GLU A CA 1
ATOM 666 C C . GLU A 1 90 ? 32.123 -11.984 -45.494 1.00 72.44 90 GLU A C 1
ATOM 668 O O . GLU A 1 90 ? 32.827 -12.198 -46.485 1.00 72.44 90 GLU A O 1
ATOM 673 N N . GLU A 1 91 ? 30.870 -11.521 -45.633 1.00 70.19 91 GLU A N 1
ATOM 674 C CA . GLU A 1 91 ? 30.268 -11.250 -46.951 1.00 70.19 91 GLU A CA 1
ATOM 675 C C . GLU A 1 91 ? 30.964 -10.099 -47.705 1.00 70.19 91 GLU A C 1
ATOM 677 O O . GLU A 1 91 ? 31.003 -10.096 -48.942 1.00 70.19 91 GLU A O 1
ATOM 682 N N . ALA A 1 92 ? 31.516 -9.113 -46.992 1.00 70.88 92 ALA A N 1
ATOM 683 C CA . ALA A 1 92 ? 32.280 -8.029 -47.601 1.00 70.88 92 ALA A CA 1
ATOM 684 C C . ALA A 1 92 ? 33.651 -8.515 -48.095 1.00 70.88 92 ALA A C 1
ATOM 686 O O . ALA A 1 92 ? 34.043 -8.175 -49.215 1.00 70.88 92 ALA A O 1
ATOM 687 N N . GLU A 1 93 ? 34.347 -9.344 -47.311 1.00 68.12 93 GLU A N 1
ATOM 688 C CA . GLU A 1 93 ? 35.627 -9.940 -47.704 1.00 68.12 93 GLU A CA 1
ATOM 689 C C . GLU A 1 93 ? 35.484 -10.875 -48.921 1.00 68.12 93 GLU A C 1
ATOM 691 O O . GLU A 1 93 ? 36.327 -10.841 -49.822 1.00 68.12 93 GLU A O 1
ATOM 696 N N . GLU A 1 94 ? 34.401 -11.659 -49.018 1.00 64.69 94 GLU A N 1
ATOM 697 C CA . GLU A 1 94 ? 34.150 -12.528 -50.181 1.00 64.69 94 GLU A CA 1
ATOM 698 C C . GLU A 1 94 ? 33.770 -11.758 -51.462 1.00 64.69 94 GLU A C 1
ATOM 700 O O . GLU A 1 94 ? 34.019 -12.242 -52.569 1.00 64.69 94 GLU A O 1
ATOM 705 N N . ALA A 1 95 ? 33.192 -10.556 -51.357 1.00 63.34 95 ALA A N 1
ATOM 706 C CA . ALA A 1 95 ? 32.803 -9.740 -52.514 1.00 63.34 95 ALA A CA 1
ATOM 707 C C . ALA A 1 95 ? 33.971 -8.958 -53.151 1.00 63.34 95 ALA A C 1
ATOM 709 O O . ALA A 1 95 ? 33.861 -8.518 -54.303 1.00 63.34 95 ALA A O 1
ATOM 710 N N . GLU A 1 96 ? 35.072 -8.765 -52.417 1.00 55.81 96 GLU A N 1
ATOM 711 C CA . GLU A 1 96 ? 36.280 -8.069 -52.887 1.00 55.81 96 GLU A CA 1
ATOM 712 C C . GLU A 1 96 ? 37.355 -9.010 -53.488 1.00 55.81 96 GLU A C 1
ATOM 714 O O . GLU A 1 96 ? 38.380 -8.522 -53.984 1.00 55.81 96 GLU A O 1
ATOM 719 N N . ALA A 1 97 ? 37.119 -10.331 -53.497 1.00 53.62 97 ALA A N 1
ATOM 720 C CA . ALA A 1 97 ? 38.000 -11.377 -54.047 1.00 53.62 97 ALA A CA 1
ATOM 721 C C . ALA A 1 97 ? 37.664 -11.789 -55.498 1.00 53.62 97 ALA A C 1
ATOM 723 O O . ALA A 1 97 ? 38.622 -12.092 -56.257 1.00 53.62 97 ALA A O 1
#

InterPro domains:
  IPR000988 Large ribosomal subunit protein eL24-related, N-terminal [PF01246] (3-66)
  IPR000988 Large ribosomal subunit protein eL24-related, N-terminal [cd00472] (2-53)
  IPR011017 TRASH domain [SM00746] (7-45)
  IPR023442 Large ribosomal subunit protein eL24, c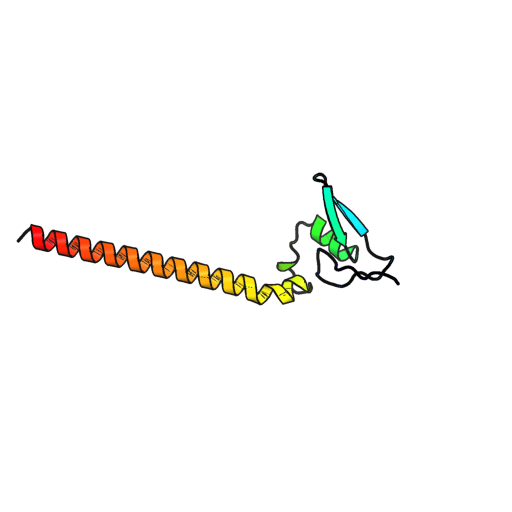onserved site [PS01073] (9-26)
  IPR038630 Ribosomal protein L24e/L24 superfamily [G3DSA:2.30.170.20] (2-67)
  IPR055345 Large ribosomal subunit protein eL24-like, archaea [MF_00773] (2-55)
  IPR055345 Large ribosomal subunit protein eL24-like, archaea [NF034186] (5-53)

Mean predicted aligned error: 10.22 Å

Nearest PDB structures (foldseek):
  4v9f-assembly1_U  TM=1.004E+00  e=2.033E-09  Haloarcula marismortui ATCC 43049
  8v87-assembly1_u  TM=9.125E-01  e=1.423E-05  Saccharomyces cerevisiae BY4741
  8oj8-assembly1_LW  TM=9.178E-01  e=4.478E-05  Homo sapiens
  7ls1-assembly1_Q2  TM=9.108E-01  e=4.772E-05  Mus musculus
  8oj5-assembly1_LW  TM=9.192E-01  e=6.157E-05  Homo sapiens

Foldseek 3Di:
DFDWDAFQAQRHIADGPAWDWDADPVRDIGTHNDVVRVVCVVVVHGNLVPPVGVNVVVCVVVVVVVVVVVVVVVVVVVVVVVVVVVVVVVVVVVVVD

Sequence (97 aa):
MPRTRECDYCGADIEPGTGTMFVHKDGATTHFCSSKCENNADLGREARNLEWTDTARGDAGEDEAEAEEVEADADEAEAEAEAAADEADEEAEEAEA